Protein AF-A0AAV4H5C6-F1 (afdb_monomer)

Foldseek 3Di:
DPPPPDDDDPPVVVVVVVVVVVVVVVCVVVVHDDDDDDDPVVVVVVPDDLVVVLVVCVVVVPDPVVSVVVVCCVQVDFDFDQDPVGTDTDDD

Mean predicted aligned error: 13.8 Å

Secondary structure (DSSP, 8-state):
--SS---S-HHHHHHHHHHHHHHHHHHHHTT---------HHHHHTTS-HHHHHHHHHHTT--HHHHHHHHHHH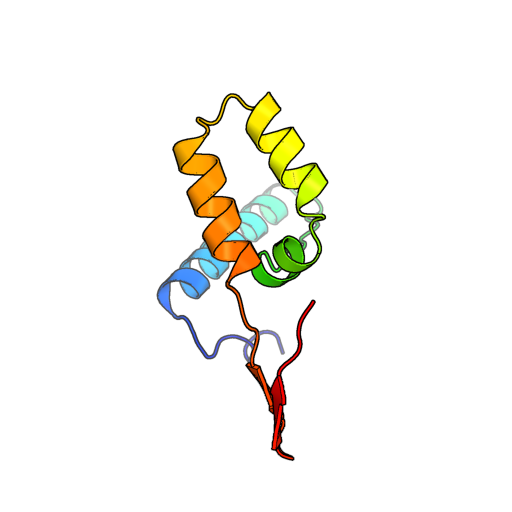HT--EEEEETTEEEEE--

pLDDT: mean 73.54, std 15.98, range [37.22, 93.12]

Nearest PDB structures (foldseek):
  6p1b-assembly2_B  TM=3.566E-01  e=7.061E+00  Escherichia phage 21
  6jny-assembly1_A  TM=4.001E-01  e=8.807E+00  Enterobacteria phage SfI
  8k5a-assembly1_G  TM=2.221E-01  e=7.061E+00  Escherichia phage T4

Organism: NCBI:txid1093978

Sequence (92 aa):
MILDLVSGKERAQEMVSFYLRITCERMMDCQKDLNLCFIDYAKAFNRVNHEKLMEVLAKAGIPSHERRLVCEIYWNQSTKVKLTSGTTEYDD

Solvent-accessible surface area (backbone atoms onl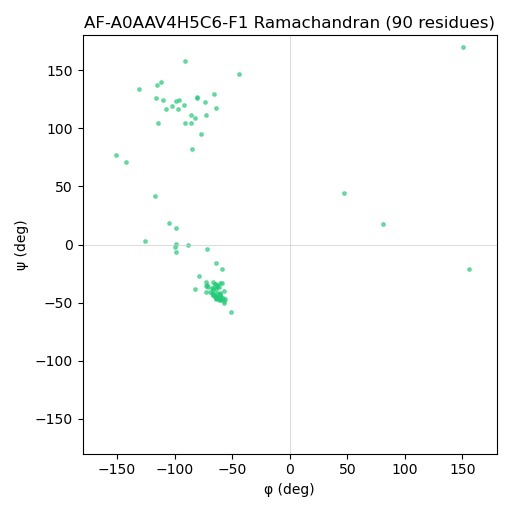y — not comparable to full-atom values): 6032 Å² total; per-residue (Å²): 143,84,79,88,85,77,86,86,57,68,72,68,52,50,52,52,52,53,52,49,51,54,51,51,52,52,28,59,76,66,75,46,92,82,88,85,83,89,78,60,58,75,67,54,58,75,70,55,59,64,69,62,48,54,53,50,42,51,74,73,65,53,54,72,70,62,51,46,52,53,48,53,60,62,77,69,57,77,52,73,47,75,50,102,90,48,77,46,83,54,85,132

Structure (mmCIF, N/CA/C/O backbone):
data_AF-A0AAV4H5C6-F1
#
_entry.id   AF-A0AAV4H5C6-F1
#
loop_
_atom_site.group_PDB
_atom_site.id
_atom_site.type_symbol
_atom_site.label_atom_id
_atom_site.label_alt_id
_atom_site.label_comp_id
_atom_site.label_asym_id
_atom_site.label_entity_id
_atom_site.label_seq_id
_atom_site.pdbx_PDB_ins_code
_atom_site.Cartn_x
_atom_site.Cartn_y
_atom_site.Cartn_z
_atom_site.occupancy
_atom_site.B_iso_or_equiv
_atom_site.auth_seq_id
_atom_site.auth_comp_id
_atom_site.auth_asym_id
_atom_site.auth_atom_id
_atom_site.pdbx_PDB_model_num
ATOM 1 N N . MET A 1 1 ? 10.940 -9.648 21.637 1.00 38.84 1 MET A N 1
ATOM 2 C CA . MET A 1 1 ? 11.400 -10.051 20.289 1.00 38.84 1 MET A CA 1
ATOM 3 C C . MET A 1 1 ? 10.563 -9.374 19.188 1.00 38.84 1 MET A C 1
ATOM 5 O O . MET A 1 1 ? 10.142 -10.025 18.246 1.00 38.84 1 MET A O 1
ATOM 9 N N . ILE A 1 2 ? 10.298 -8.064 19.321 1.00 37.22 2 ILE A N 1
ATOM 10 C CA . ILE A 1 2 ? 9.630 -7.211 18.306 1.00 37.22 2 ILE A CA 1
ATOM 11 C C . ILE A 1 2 ? 10.517 -5.981 17.987 1.00 37.22 2 ILE A C 1
ATOM 13 O O . ILE A 1 2 ? 10.152 -5.124 17.196 1.00 37.22 2 ILE A O 1
ATOM 17 N N . LEU A 1 3 ? 11.720 -5.888 18.571 1.00 37.72 3 LEU A N 1
ATOM 18 C CA . LEU A 1 3 ? 12.518 -4.656 18.557 1.00 37.72 3 LEU A CA 1
ATOM 19 C C . LEU A 1 3 ? 13.629 -4.588 17.497 1.00 37.72 3 LEU A C 1
ATOM 21 O O . LEU A 1 3 ? 14.178 -3.512 17.311 1.00 37.72 3 LEU A O 1
ATOM 25 N N . ASP A 1 4 ? 13.909 -5.654 16.740 1.00 42.88 4 ASP A N 1
ATOM 26 C CA . ASP A 1 4 ? 15.111 -5.681 15.881 1.00 42.88 4 ASP A CA 1
ATOM 27 C C . ASP A 1 4 ? 14.851 -5.491 14.380 1.00 42.88 4 ASP A C 1
ATOM 29 O O . ASP A 1 4 ? 15.702 -5.796 13.550 1.00 42.88 4 ASP A O 1
ATOM 33 N N . LEU A 1 5 ? 13.690 -4.963 13.994 1.00 43.72 5 LEU A N 1
ATOM 34 C CA . LEU A 1 5 ? 13.340 -4.775 12.581 1.00 43.72 5 LEU A CA 1
ATOM 35 C C . LEU A 1 5 ? 13.155 -3.305 12.203 1.00 43.72 5 LEU A C 1
ATOM 37 O O . LEU A 1 5 ? 12.242 -2.953 11.464 1.00 43.72 5 LEU A O 1
ATOM 41 N N . VAL A 1 6 ? 14.034 -2.430 12.696 1.00 52.38 6 VAL A N 1
ATOM 42 C CA . VAL A 1 6 ? 14.070 -1.025 12.264 1.00 52.38 6 VAL A CA 1
ATOM 43 C C . VAL A 1 6 ? 15.516 -0.535 12.172 1.00 52.38 6 VAL A C 1
ATOM 45 O O . VAL A 1 6 ? 15.978 0.271 12.966 1.00 52.38 6 VAL A O 1
ATOM 48 N N . SER A 1 7 ? 16.255 -1.026 11.179 1.00 45.00 7 SER A N 1
ATOM 49 C CA . SER A 1 7 ? 17.475 -0.359 10.719 1.00 45.00 7 SER A CA 1
ATOM 50 C C . SER A 1 7 ? 17.227 0.119 9.292 1.00 45.00 7 SER A C 1
ATOM 52 O O . SER A 1 7 ? 17.160 -0.696 8.372 1.00 45.00 7 SER A O 1
ATOM 54 N N . GLY A 1 8 ? 17.007 1.429 9.101 1.00 54.53 8 GLY A N 1
ATOM 55 C CA . GLY A 1 8 ? 17.206 2.021 7.773 1.00 54.53 8 GLY A CA 1
ATOM 56 C C . GLY A 1 8 ? 16.476 3.309 7.370 1.00 54.53 8 GLY A C 1
ATOM 57 O O . GLY A 1 8 ? 16.954 3.939 6.433 1.00 54.53 8 GLY A O 1
ATOM 58 N N . LYS A 1 9 ? 15.359 3.744 7.978 1.00 54.25 9 LYS A N 1
ATOM 59 C CA . LYS A 1 9 ? 14.635 4.976 7.561 1.00 54.25 9 LYS A CA 1
ATOM 60 C C . LYS A 1 9 ? 13.888 5.641 8.729 1.00 54.25 9 LYS A C 1
ATOM 62 O O . LYS A 1 9 ? 12.665 5.567 8.820 1.00 54.25 9 LYS A O 1
ATOM 67 N N . GLU A 1 10 ? 14.636 6.335 9.580 1.00 61.41 10 GLU A N 1
ATOM 68 C CA . GLU A 1 10 ? 14.224 6.782 10.924 1.00 61.41 10 GLU A CA 1
ATOM 69 C C . GLU A 1 10 ? 12.875 7.530 10.973 1.00 61.41 10 GLU A C 1
ATOM 71 O O . GLU A 1 10 ? 11.930 7.038 11.580 1.00 61.41 10 GLU A O 1
ATOM 76 N N . ARG A 1 11 ? 12.686 8.643 10.248 1.00 62.16 11 ARG A N 1
ATOM 77 C CA . ARG A 1 11 ? 11.471 9.477 10.424 1.00 62.16 11 ARG A CA 1
ATOM 78 C C . ARG A 1 11 ? 10.147 8.832 10.005 1.00 62.16 11 ARG A C 1
ATOM 80 O O . ARG A 1 11 ? 9.136 8.980 10.687 1.00 62.16 11 ARG A O 1
ATOM 87 N N . ALA A 1 12 ? 10.120 8.157 8.856 1.00 63.97 12 ALA A N 1
ATOM 88 C CA . ALA A 1 12 ? 8.888 7.532 8.368 1.00 63.97 12 ALA A CA 1
ATOM 89 C C . ALA A 1 12 ? 8.530 6.293 9.203 1.00 63.97 12 ALA A C 1
ATOM 91 O O . ALA A 1 12 ? 7.35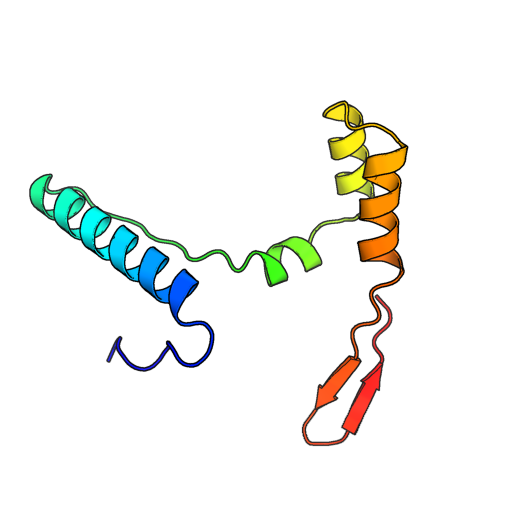5 6.033 9.455 1.00 63.97 12 ALA A O 1
ATOM 92 N N . GLN A 1 13 ? 9.543 5.553 9.668 1.00 65.44 13 GLN A N 1
ATOM 93 C CA . GLN A 1 13 ? 9.359 4.384 10.527 1.00 65.44 13 GLN A CA 1
ATOM 94 C C . GLN A 1 13 ? 8.868 4.784 11.924 1.00 65.44 13 GLN A C 1
ATOM 96 O O . GLN A 1 13 ? 7.945 4.160 12.449 1.00 65.44 13 GLN A O 1
ATOM 101 N N . GLU A 1 14 ? 9.410 5.863 12.488 1.00 73.81 14 GLU A N 1
ATOM 102 C CA . GLU A 1 14 ? 8.960 6.429 13.763 1.00 73.81 14 GLU A CA 1
ATOM 103 C C . GLU A 1 14 ? 7.490 6.859 13.714 1.00 73.81 14 GLU A C 1
ATOM 105 O O . GLU A 1 14 ? 6.717 6.517 14.610 1.00 73.81 14 GLU A O 1
ATOM 110 N N . MET A 1 15 ? 7.071 7.542 12.643 1.00 75.12 15 MET A N 1
ATOM 111 C CA . MET A 1 15 ? 5.681 7.980 12.478 1.00 75.12 15 MET A CA 1
ATOM 112 C C . MET A 1 15 ? 4.706 6.796 12.408 1.00 75.12 15 MET A C 1
ATOM 114 O O . MET A 1 15 ? 3.652 6.824 13.047 1.00 75.12 15 MET A O 1
ATOM 118 N N . VAL A 1 16 ? 5.058 5.743 11.664 1.00 83.38 16 VAL A N 1
ATOM 119 C CA . VAL A 1 16 ? 4.238 4.526 11.573 1.00 83.38 16 VAL A CA 1
ATOM 120 C C . VAL A 1 16 ? 4.151 3.837 12.933 1.00 83.38 16 VAL A C 1
ATOM 122 O O . VAL A 1 16 ? 3.055 3.491 13.368 1.00 83.38 16 VAL A O 1
ATOM 125 N N . SER A 1 17 ? 5.277 3.692 13.636 1.00 84.12 17 SER A N 1
ATOM 126 C CA . SER A 1 17 ? 5.323 3.106 14.981 1.00 84.12 17 SER A CA 1
ATOM 127 C C . SER A 1 17 ? 4.427 3.863 15.967 1.00 84.12 17 SER A C 1
ATOM 129 O O . SER A 1 17 ? 3.608 3.264 16.669 1.00 84.12 17 SER A O 1
ATOM 131 N N . PHE A 1 18 ? 4.506 5.195 15.959 1.00 87.12 18 PHE A N 1
ATOM 132 C CA . PHE A 1 18 ? 3.673 6.054 16.793 1.00 87.12 18 PHE A CA 1
ATOM 133 C C . PHE A 1 18 ? 2.176 5.874 16.504 1.00 87.12 18 PHE A C 1
ATOM 135 O O . PHE A 1 18 ? 1.380 5.688 17.427 1.00 87.12 18 PHE A O 1
ATOM 142 N N . TYR A 1 19 ? 1.787 5.874 15.227 1.00 87.31 19 TYR A N 1
ATOM 143 C CA . TYR A 1 19 ? 0.385 5.733 14.833 1.00 87.31 19 TYR A CA 1
ATOM 144 C C . TYR A 1 19 ? -0.184 4.352 15.182 1.00 87.31 19 TYR A C 1
ATOM 146 O O . TYR A 1 19 ? -1.319 4.242 15.655 1.00 87.31 19 TYR A O 1
ATOM 154 N N . LEU A 1 20 ? 0.617 3.299 15.000 1.00 90.00 20 LEU A N 1
ATOM 155 C CA . LEU A 1 20 ? 0.254 1.943 15.404 1.00 90.00 20 LEU A CA 1
ATOM 156 C C . LEU A 1 20 ? 0.044 1.852 16.911 1.00 90.00 20 LEU A C 1
ATOM 158 O O . LEU A 1 20 ? -0.969 1.309 17.340 1.00 90.00 20 LEU A O 1
ATOM 162 N N . ARG A 1 21 ? 0.945 2.437 17.710 1.00 91.31 21 ARG A N 1
ATOM 163 C CA . ARG A 1 21 ? 0.825 2.458 19.172 1.00 91.31 21 ARG A CA 1
ATOM 164 C C . ARG A 1 21 ? -0.490 3.098 19.617 1.00 91.31 21 ARG A C 1
ATOM 166 O O . ARG A 1 21 ? -1.236 2.466 20.357 1.00 91.31 21 ARG A O 1
ATOM 173 N N . ILE A 1 22 ? -0.813 4.285 19.100 1.00 92.25 22 ILE A N 1
ATOM 174 C CA . ILE A 1 22 ? -2.073 4.980 19.419 1.00 92.25 22 ILE A CA 1
ATOM 175 C C . ILE A 1 22 ? -3.290 4.152 18.999 1.00 92.25 22 ILE A C 1
ATOM 177 O O . ILE A 1 22 ? -4.287 4.094 19.716 1.00 92.25 22 ILE A O 1
ATOM 181 N N . THR A 1 23 ? -3.234 3.525 17.824 1.00 89.06 23 THR A N 1
ATOM 182 C CA . THR A 1 23 ? -4.344 2.714 17.310 1.00 89.06 23 THR A CA 1
ATOM 183 C C . THR A 1 23 ? -4.562 1.475 18.175 1.00 89.06 23 THR A C 1
ATOM 185 O O . THR A 1 23 ? -5.699 1.186 18.536 1.00 89.06 23 THR A O 1
ATOM 188 N N . CYS A 1 24 ? -3.491 0.784 18.574 1.00 90.31 24 CYS A N 1
ATOM 189 C CA . CYS A 1 24 ? -3.563 -0.346 19.497 1.00 90.31 24 CYS A CA 1
ATOM 190 C C . CYS A 1 24 ? -4.135 0.068 20.857 1.00 90.31 24 CYS A C 1
ATOM 192 O O . CYS A 1 24 ? -5.037 -0.600 21.352 1.00 90.31 24 CYS A O 1
ATOM 194 N N . GLU A 1 25 ? -3.661 1.177 21.436 1.00 92.88 25 GLU A N 1
ATOM 195 C CA . GLU A 1 25 ? -4.167 1.709 22.712 1.00 92.88 25 GLU A CA 1
ATOM 196 C C . GLU A 1 25 ? -5.676 1.973 22.643 1.00 92.88 25 GLU A C 1
ATOM 198 O O . GLU A 1 25 ? -6.436 1.445 23.450 1.00 92.88 25 GLU A O 1
ATOM 203 N N . ARG A 1 26 ? -6.141 2.661 21.595 1.00 92.62 26 ARG A N 1
ATOM 204 C CA . ARG A 1 26 ? -7.573 2.936 21.397 1.00 92.62 26 ARG A CA 1
ATOM 205 C C . ARG A 1 26 ? -8.418 1.677 21.209 1.00 92.62 26 ARG A C 1
ATOM 207 O O . ARG A 1 26 ? -9.564 1.638 21.651 1.00 92.62 26 ARG A O 1
ATOM 214 N N . MET A 1 2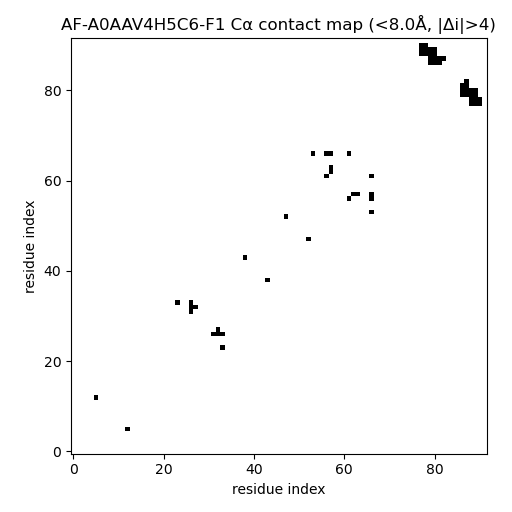7 ? -7.889 0.664 20.525 1.00 92.19 27 MET A N 1
ATOM 215 C CA . MET A 1 27 ? -8.609 -0.592 20.290 1.00 92.19 27 MET A CA 1
ATOM 216 C C . MET A 1 27 ? -8.706 -1.437 21.565 1.00 92.19 27 MET A C 1
ATOM 218 O O . MET A 1 27 ? -9.756 -2.034 21.807 1.00 92.19 27 MET A O 1
ATOM 222 N N . MET A 1 28 ? -7.668 -1.411 22.411 1.00 89.75 28 MET A N 1
ATOM 223 C CA . MET A 1 28 ? -7.702 -2.002 23.753 1.00 89.75 28 MET A CA 1
ATOM 224 C C . MET A 1 28 ? -8.714 -1.288 24.657 1.00 89.75 28 MET A C 1
ATOM 226 O O . MET A 1 28 ? -9.526 -1.963 25.287 1.00 89.75 28 MET A O 1
ATOM 230 N N . ASP A 1 29 ? -8.737 0.050 24.653 1.00 93.12 29 ASP A N 1
ATOM 231 C CA . ASP A 1 29 ? -9.704 0.847 25.426 1.00 93.12 29 ASP A CA 1
ATOM 232 C C . ASP A 1 29 ? -11.157 0.557 25.015 1.00 93.12 29 ASP A C 1
ATOM 234 O O . ASP A 1 29 ? -12.067 0.574 25.842 1.00 93.12 29 ASP A O 1
ATOM 238 N N . CYS A 1 30 ? -11.382 0.255 23.733 1.00 93.12 30 CYS A N 1
ATOM 239 C CA . CYS A 1 30 ? -12.699 -0.087 23.198 1.00 93.12 30 CYS A CA 1
ATOM 240 C C . CYS A 1 30 ? -13.046 -1.585 23.288 1.00 93.12 30 CYS A C 1
ATOM 242 O O . CYS A 1 30 ? -14.122 -1.958 22.821 1.00 93.12 30 CYS A O 1
ATOM 244 N N . GLN A 1 31 ? -12.153 -2.435 23.817 1.00 90.62 31 GLN A N 1
ATOM 245 C CA . GLN A 1 31 ? -12.269 -3.904 23.801 1.00 90.62 31 GLN A CA 1
ATOM 246 C C . GLN A 1 31 ? -12.649 -4.472 22.420 1.00 90.62 31 GLN A C 1
ATOM 248 O O . GLN A 1 31 ? -13.528 -5.325 22.297 1.00 90.62 31 GLN A O 1
ATOM 253 N N . LYS A 1 32 ? -12.006 -3.974 21.358 1.00 91.00 32 LYS A N 1
ATOM 254 C CA . LYS A 1 32 ? -12.221 -4.455 19.988 1.00 91.00 32 LYS A CA 1
ATOM 255 C C . LYS A 1 32 ? -10.990 -5.174 19.466 1.00 91.00 32 LYS A C 1
ATOM 257 O O . LYS A 1 32 ? -9.869 -4.695 19.627 1.00 91.00 32 LYS A O 1
ATOM 262 N N . ASP A 1 33 ? -11.221 -6.267 18.750 1.00 87.44 33 ASP A N 1
ATOM 263 C CA . ASP A 1 33 ? -10.157 -6.983 18.057 1.00 87.44 33 ASP A CA 1
ATOM 264 C C . ASP A 1 33 ? -9.572 -6.120 16.931 1.00 87.44 33 ASP A C 1
ATOM 266 O O . ASP A 1 33 ? -10.294 -5.577 16.087 1.00 87.44 33 ASP A O 1
ATOM 270 N N . LEU A 1 34 ? -8.244 -5.992 16.916 1.00 86.69 34 LEU A N 1
ATOM 271 C CA . LEU A 1 34 ? -7.495 -5.264 15.895 1.00 86.69 34 LEU A CA 1
ATOM 272 C C . LEU A 1 34 ? -6.761 -6.254 14.987 1.00 86.69 34 LEU A C 1
ATOM 274 O O . LEU A 1 34 ? -5.846 -6.947 15.422 1.00 86.69 34 LEU A O 1
ATOM 278 N N . ASN A 1 35 ? -7.124 -6.271 13.704 1.00 85.25 35 ASN A N 1
ATOM 279 C CA . ASN A 1 35 ? -6.411 -7.018 12.670 1.00 85.25 35 ASN A CA 1
ATOM 280 C C . ASN A 1 35 ? -5.544 -6.050 11.856 1.00 85.25 35 ASN A C 1
ATOM 282 O O . ASN A 1 35 ? -6.072 -5.129 11.232 1.00 85.25 35 ASN A O 1
ATOM 286 N N . LEU A 1 36 ? -4.224 -6.252 11.859 1.00 82.50 36 LEU A N 1
ATOM 287 C CA . LEU A 1 36 ? -3.264 -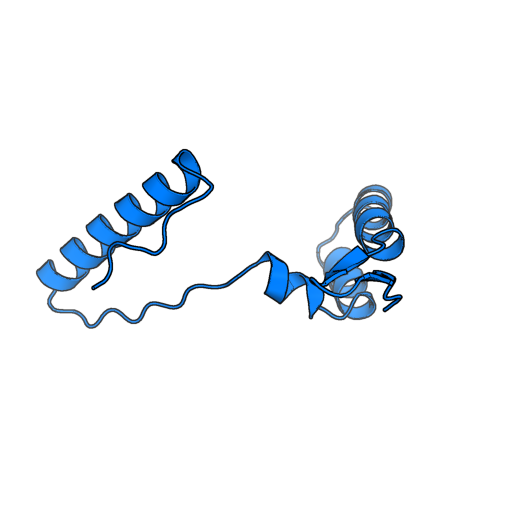5.400 11.154 1.00 82.50 36 LEU A CA 1
ATOM 288 C C . LEU A 1 36 ? -2.553 -6.178 10.039 1.00 82.50 36 LEU A C 1
ATOM 290 O O . LEU A 1 36 ? -2.109 -7.305 10.245 1.00 82.50 36 LEU A O 1
ATOM 294 N N . CYS A 1 37 ? -2.388 -5.549 8.874 1.00 80.44 37 CYS A N 1
ATOM 295 C CA . CYS A 1 37 ? -1.565 -6.052 7.778 1.00 80.44 37 CYS A CA 1
ATOM 296 C C . CYS A 1 37 ? -0.632 -4.942 7.281 1.00 80.44 37 CYS A C 1
ATOM 298 O O . CYS A 1 37 ? -1.068 -3.812 7.061 1.00 80.44 37 CYS A O 1
ATOM 300 N N . PHE A 1 38 ? 0.648 -5.266 7.094 1.00 77.81 38 PHE A N 1
ATOM 301 C CA . PHE A 1 38 ? 1.612 -4.369 6.464 1.00 77.81 38 PHE A CA 1
ATOM 302 C C . PHE A 1 38 ? 1.662 -4.642 4.965 1.00 77.81 38 PHE A C 1
ATOM 304 O O . PHE A 1 38 ? 2.004 -5.745 4.540 1.00 77.81 38 PHE A O 1
ATOM 311 N N . ILE A 1 39 ? 1.347 -3.622 4.169 1.00 77.56 39 ILE A N 1
ATOM 312 C CA . ILE A 1 39 ? 1.445 -3.690 2.713 1.00 77.56 39 ILE A CA 1
ATOM 313 C C . ILE A 1 39 ? 2.772 -3.061 2.296 1.00 77.56 39 ILE A C 1
ATOM 315 O O . ILE A 1 39 ? 3.007 -1.869 2.498 1.00 77.56 39 ILE A O 1
ATOM 319 N N . ASP A 1 40 ? 3.641 -3.869 1.695 1.00 76.88 40 ASP A N 1
ATOM 320 C CA . ASP A 1 40 ? 4.830 -3.380 1.006 1.00 76.88 40 ASP A CA 1
ATOM 321 C C . ASP A 1 40 ? 4.397 -2.809 -0.348 1.00 76.88 40 ASP A C 1
ATOM 323 O O . ASP A 1 40 ? 4.220 -3.544 -1.322 1.00 76.88 40 ASP A O 1
ATOM 327 N N . TYR A 1 41 ? 4.177 -1.494 -0.392 1.00 63.38 41 TYR A N 1
ATOM 328 C CA . TYR A 1 41 ? 3.752 -0.811 -1.611 1.00 63.38 41 TYR A CA 1
ATOM 329 C C . TYR A 1 41 ? 4.738 -1.026 -2.761 1.00 63.38 41 TYR A C 1
ATOM 331 O O . TYR A 1 41 ? 4.294 -1.273 -3.877 1.00 63.38 41 TYR A O 1
ATOM 339 N N . ALA A 1 42 ? 6.051 -1.013 -2.509 1.00 69.94 42 ALA A N 1
ATOM 340 C CA . ALA A 1 42 ? 7.041 -1.212 -3.567 1.00 69.94 42 ALA A CA 1
ATOM 341 C C . ALA A 1 42 ? 6.875 -2.591 -4.229 1.00 69.94 42 ALA A C 1
ATOM 343 O O . ALA A 1 42 ? 6.849 -2.697 -5.452 1.00 69.94 42 ALA A O 1
ATOM 344 N N . LYS A 1 43 ? 6.655 -3.644 -3.434 1.00 71.44 43 LYS A N 1
ATOM 345 C CA . LYS A 1 43 ? 6.368 -4.985 -3.972 1.00 71.44 43 LYS A CA 1
ATOM 346 C C . LYS A 1 43 ? 4.975 -5.119 -4.580 1.00 71.44 43 LYS A C 1
ATOM 348 O O . LYS A 1 43 ? 4.801 -5.907 -5.506 1.00 71.44 43 LYS A O 1
ATOM 353 N N . ALA A 1 44 ? 3.982 -4.406 -4.054 1.00 73.31 44 ALA A N 1
ATOM 354 C CA . ALA A 1 44 ? 2.624 -4.435 -4.585 1.00 73.31 44 ALA A CA 1
ATOM 355 C C . ALA A 1 44 ? 2.561 -3.801 -5.981 1.00 73.31 44 ALA A C 1
ATOM 357 O O . ALA A 1 44 ? 1.937 -4.373 -6.870 1.00 73.31 44 ALA A O 1
ATOM 358 N N . PHE A 1 45 ? 3.257 -2.679 -6.190 1.00 66.88 45 PHE A N 1
ATOM 359 C CA . PHE A 1 45 ? 3.299 -1.978 -7.474 1.00 66.88 45 PHE A CA 1
ATOM 360 C C . PHE A 1 45 ? 4.011 -2.779 -8.571 1.00 66.88 45 PHE A C 1
ATOM 362 O O . PHE A 1 45 ? 3.502 -2.824 -9.686 1.00 66.88 45 PHE A O 1
ATOM 369 N N . ASN A 1 46 ? 5.084 -3.512 -8.249 1.00 71.75 46 ASN A N 1
ATOM 370 C CA . ASN A 1 46 ? 5.768 -4.392 -9.214 1.00 71.75 46 ASN A CA 1
ATOM 371 C C . ASN A 1 46 ? 4.893 -5.552 -9.726 1.00 71.75 46 ASN A C 1
ATOM 373 O O . ASN A 1 46 ? 5.238 -6.208 -10.697 1.00 71.75 46 ASN A O 1
ATOM 377 N N . ARG A 1 47 ? 3.772 -5.855 -9.061 1.00 76.06 47 ARG A N 1
ATOM 378 C CA . ARG A 1 47 ? 2.845 -6.929 -9.464 1.00 76.06 47 ARG A CA 1
ATOM 379 C C . ARG A 1 47 ? 1.633 -6.420 -10.238 1.00 76.06 47 ARG A C 1
ATOM 381 O O . ARG A 1 47 ? 0.750 -7.208 -10.583 1.00 76.06 47 ARG A O 1
ATOM 388 N N . VAL A 1 48 ? 1.538 -5.113 -10.463 1.00 79.19 48 VAL A N 1
ATOM 389 C CA . VAL A 1 48 ? 0.415 -4.511 -11.177 1.00 79.19 48 VAL A CA 1
ATOM 390 C C . VAL A 1 48 ? 0.630 -4.683 -12.677 1.00 79.19 48 VAL A C 1
ATOM 392 O O . VAL A 1 48 ? 1.649 -4.276 -13.217 1.00 79.19 48 VAL A O 1
ATOM 395 N N . ASN A 1 49 ? -0.364 -5.239 -13.371 1.00 82.44 49 ASN A N 1
ATOM 396 C CA . ASN A 1 49 ? -0.361 -5.271 -14.831 1.00 82.44 49 ASN A CA 1
ATOM 397 C C . ASN A 1 49 ? -0.423 -3.830 -15.378 1.00 82.44 49 ASN A C 1
ATOM 399 O O . ASN A 1 49 ? -1.403 -3.114 -15.146 1.00 82.44 49 ASN A O 1
ATOM 403 N N . HIS A 1 50 ? 0.616 -3.426 -16.109 1.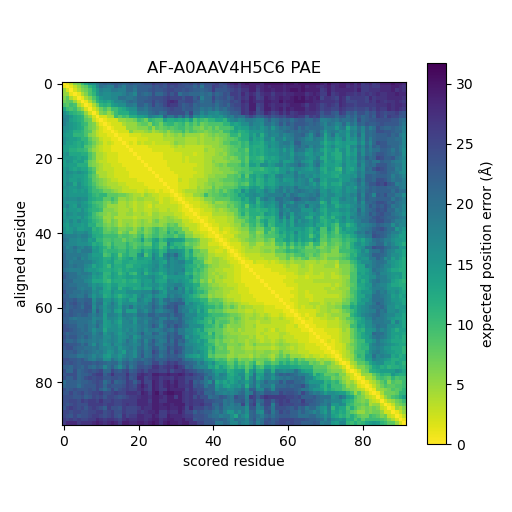00 79.88 50 HIS A N 1
ATOM 404 C CA . HIS A 1 50 ? 0.774 -2.061 -16.608 1.00 79.88 50 HIS A CA 1
ATOM 405 C C . HIS A 1 50 ? -0.330 -1.636 -17.585 1.00 79.88 50 HIS A C 1
ATOM 407 O O . HIS A 1 50 ? -0.774 -0.491 -17.526 1.00 79.88 50 HIS A O 1
ATOM 413 N N . GLU A 1 51 ? -0.844 -2.538 -18.424 1.00 82.25 51 GLU A N 1
ATOM 414 C CA . GLU A 1 51 ? -1.947 -2.228 -19.345 1.00 82.25 51 GLU A CA 1
ATOM 415 C C . GLU A 1 51 ? -3.221 -1.875 -18.572 1.00 82.25 51 GLU A C 1
ATOM 417 O O . GLU A 1 51 ? -3.851 -0.844 -18.821 1.00 82.25 51 GLU A O 1
ATOM 422 N N . LYS A 1 52 ? -3.552 -2.687 -17.560 1.00 86.31 52 LYS A N 1
ATOM 423 C CA . LYS A 1 52 ? -4.704 -2.438 -16.681 1.00 86.31 52 LYS A CA 1
ATOM 424 C C . LYS A 1 52 ? -4.533 -1.155 -15.876 1.00 86.31 52 LYS A C 1
ATOM 426 O O . LYS A 1 52 ? -5.500 -0.418 -15.692 1.00 86.31 52 LYS A O 1
ATOM 431 N N . LEU A 1 53 ? -3.317 -0.862 -15.415 1.00 84.12 53 LEU A N 1
ATOM 432 C CA . LEU A 1 53 ? -3.014 0.397 -14.737 1.00 84.12 53 LEU A CA 1
ATOM 433 C C . LEU A 1 53 ? -3.293 1.590 -15.659 1.00 84.12 53 LEU A C 1
ATOM 435 O O . LEU A 1 53 ? -3.999 2.512 -15.259 1.00 84.12 53 LEU A O 1
ATOM 439 N N . MET A 1 54 ? -2.817 1.558 -16.904 1.00 84.38 54 MET A N 1
ATOM 440 C CA . MET A 1 54 ? -3.028 2.654 -17.857 1.00 84.38 54 MET A CA 1
ATOM 441 C C . MET A 1 54 ? -4.495 2.848 -18.238 1.00 84.38 54 MET A C 1
ATOM 443 O O . MET A 1 54 ? -4.937 3.990 -18.404 1.00 84.38 54 MET A O 1
ATOM 447 N N . GLU A 1 55 ? -5.266 1.763 -18.315 1.00 88.94 55 GLU A N 1
ATOM 448 C CA . GLU A 1 55 ? -6.714 1.811 -18.516 1.00 88.94 55 GLU A CA 1
ATOM 449 C C . GLU A 1 55 ? -7.430 2.486 -17.334 1.00 88.94 55 GLU A C 1
ATOM 451 O O . GLU A 1 55 ? -8.277 3.360 -17.533 1.00 88.94 55 GLU A O 1
ATOM 456 N N . VAL A 1 56 ? -7.068 2.133 -16.095 1.00 89.88 56 VAL A N 1
ATOM 457 C CA . VAL A 1 56 ? -7.650 2.735 -14.885 1.00 89.88 56 VAL A CA 1
ATOM 458 C C . VAL A 1 56 ? -7.290 4.214 -14.775 1.00 89.88 56 VAL A C 1
ATOM 460 O O . VAL A 1 56 ? -8.167 5.026 -14.491 1.00 89.88 56 VAL A O 1
ATOM 463 N N . LEU A 1 57 ? -6.041 4.593 -15.058 1.00 87.00 57 LEU A N 1
ATOM 464 C CA . LEU A 1 57 ? -5.615 5.997 -15.042 1.00 87.00 57 LEU A CA 1
ATOM 465 C C . LEU A 1 57 ? -6.356 6.821 -16.111 1.00 87.00 57 LEU A C 1
ATOM 467 O O . LEU A 1 57 ? -6.714 7.970 -15.862 1.00 87.00 57 LEU A O 1
ATOM 471 N N . ALA A 1 58 ? -6.643 6.230 -17.279 1.00 88.31 58 ALA A N 1
ATOM 472 C CA . ALA A 1 58 ? -7.469 6.865 -18.308 1.00 88.31 58 ALA A CA 1
ATOM 473 C C . ALA A 1 58 ? -8.906 7.098 -17.820 1.00 88.31 58 ALA A C 1
ATOM 475 O O . ALA A 1 58 ? -9.447 8.191 -17.977 1.00 88.31 58 ALA A O 1
ATOM 476 N N . LYS A 1 59 ? -9.512 6.079 -17.194 1.00 92.62 59 LYS A N 1
ATOM 477 C CA . LYS A 1 59 ? -10.874 6.148 -16.639 1.00 92.62 59 LYS A CA 1
ATOM 478 C C . LYS A 1 59 ? -10.987 7.118 -15.465 1.00 92.62 59 LYS A C 1
ATOM 480 O O . LYS A 1 59 ? -12.026 7.745 -15.303 1.00 92.62 59 LYS A O 1
ATOM 485 N N . ALA A 1 60 ? -9.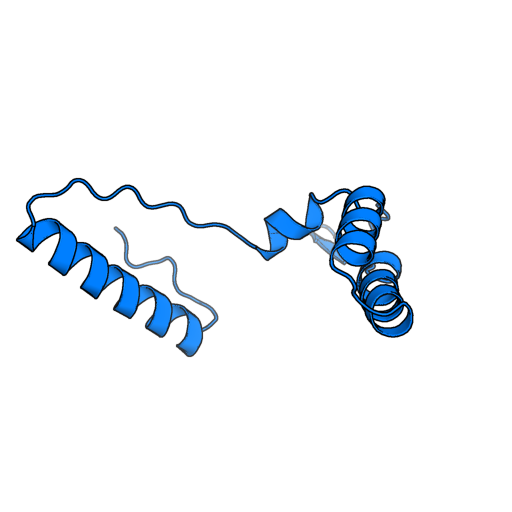924 7.267 -14.679 1.00 92.19 60 ALA A N 1
ATOM 486 C CA . ALA A 1 60 ? -9.841 8.231 -13.586 1.00 92.19 60 ALA A CA 1
ATOM 487 C C . ALA A 1 60 ? -9.712 9.691 -14.066 1.00 92.19 60 ALA A C 1
ATOM 489 O O . ALA A 1 60 ? -9.711 10.601 -13.242 1.00 92.19 60 ALA A O 1
ATOM 490 N N . GLY A 1 61 ? -9.613 9.928 -15.380 1.00 91.50 61 GLY A N 1
ATOM 491 C CA . GLY A 1 61 ? -9.544 11.269 -15.958 1.00 91.50 61 GLY A CA 1
ATOM 492 C C . GLY A 1 61 ? -8.153 11.896 -15.913 1.00 91.50 61 GLY A C 1
ATOM 493 O O . GLY A 1 61 ? -8.048 13.107 -16.079 1.00 91.50 61 GLY A O 1
ATOM 494 N N . ILE A 1 62 ? -7.095 11.102 -15.705 1.00 91.75 62 ILE A N 1
ATOM 495 C CA . ILE A 1 62 ? -5.724 11.614 -15.647 1.00 91.75 62 ILE A CA 1
ATOM 496 C C . ILE A 1 62 ? -5.238 11.979 -17.064 1.00 91.75 62 ILE A C 1
ATOM 498 O O . ILE A 1 62 ? -5.223 11.115 -17.957 1.00 91.75 62 ILE A O 1
ATOM 502 N N . PRO A 1 63 ? -4.824 13.240 -17.293 1.00 91.12 63 PRO A N 1
ATOM 503 C CA . PRO A 1 63 ? -4.230 13.713 -18.535 1.00 91.12 63 PRO A CA 1
ATOM 504 C C . PRO A 1 63 ? -3.168 12.790 -19.148 1.00 91.12 63 PRO A C 1
ATOM 506 O O . PRO A 1 63 ? -2.373 12.135 -18.475 1.00 91.12 63 PRO A O 1
ATOM 509 N N . SER A 1 64 ? -3.107 12.772 -20.481 1.00 83.62 64 SER A N 1
ATOM 510 C CA . SER A 1 64 ? -2.159 11.942 -21.241 1.00 83.62 64 SER A CA 1
ATOM 511 C C . SER A 1 64 ? -0.688 12.218 -20.912 1.00 83.62 64 SER A C 1
ATOM 513 O O . SER A 1 64 ? 0.110 11.285 -20.929 1.00 83.62 64 SER A O 1
ATOM 515 N N . HIS A 1 65 ? -0.328 13.463 -20.593 1.00 84.38 65 HIS A N 1
ATOM 516 C CA . HIS A 1 65 ? 1.050 13.842 -20.273 1.00 84.38 65 HIS A CA 1
ATOM 517 C C . HIS A 1 65 ? 1.518 13.292 -18.912 1.00 84.38 65 HIS A C 1
ATOM 519 O O . HIS A 1 65 ? 2.647 12.828 -18.796 1.00 84.38 65 HIS A O 1
ATOM 525 N N . GLU A 1 66 ? 0.636 13.245 -17.913 1.00 83.06 66 GLU A N 1
ATOM 526 C CA . GLU A 1 66 ? 0.911 12.645 -16.600 1.00 83.06 66 GLU A CA 1
ATOM 527 C C . GLU A 1 66 ? 0.945 11.115 -16.683 1.00 83.06 66 GLU A C 1
ATOM 529 O O . GLU A 1 66 ? 1.839 10.482 -16.126 1.00 83.06 66 GLU A O 1
ATOM 534 N N . ARG A 1 67 ? 0.033 10.502 -17.454 1.00 83.19 67 ARG A N 1
ATOM 535 C CA . ARG A 1 67 ? 0.071 9.051 -17.712 1.00 83.19 67 ARG A CA 1
ATOM 536 C C . ARG A 1 67 ? 1.354 8.625 -18.424 1.00 83.19 67 ARG A C 1
ATOM 538 O O . ARG A 1 67 ? 1.899 7.574 -18.107 1.00 83.19 67 ARG A O 1
ATOM 545 N N . ARG A 1 68 ? 1.863 9.450 -19.344 1.00 83.06 68 ARG A N 1
ATOM 546 C CA . ARG A 1 68 ? 3.141 9.208 -20.023 1.00 83.06 68 ARG A CA 1
ATOM 547 C C . ARG A 1 68 ? 4.315 9.205 -19.049 1.00 83.06 68 ARG A C 1
ATOM 549 O O . ARG A 1 68 ? 5.155 8.321 -19.153 1.00 83.06 68 ARG A O 1
ATOM 556 N N . LEU A 1 69 ? 4.334 10.129 -18.090 1.00 80.88 69 LEU A N 1
A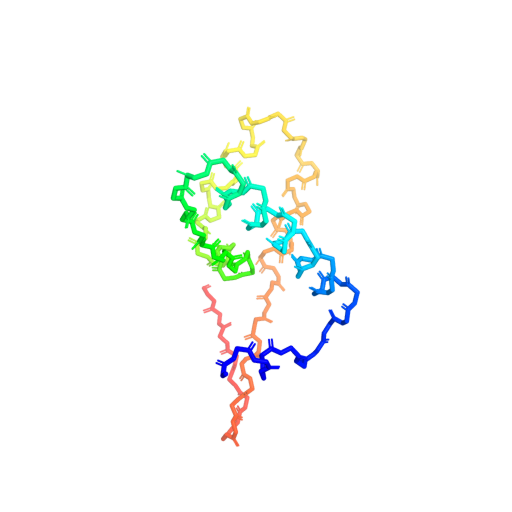TOM 557 C CA . LEU A 1 69 ? 5.364 10.165 -17.053 1.00 80.88 69 LEU A CA 1
ATOM 558 C C . LEU A 1 69 ? 5.355 8.875 -16.220 1.00 80.88 69 LEU A C 1
ATOM 560 O O . LEU A 1 69 ? 6.403 8.293 -15.957 1.00 80.88 69 LEU A O 1
ATOM 564 N N . VAL A 1 70 ? 4.162 8.389 -15.863 1.00 77.69 70 VAL A N 1
ATOM 565 C CA . VAL A 1 70 ? 4.000 7.101 -15.179 1.00 77.69 70 VAL A CA 1
ATOM 566 C C . VAL A 1 70 ? 4.517 5.957 -16.062 1.00 77.69 70 VAL A C 1
ATOM 568 O O . VAL A 1 70 ? 5.324 5.164 -15.589 1.00 77.69 70 VAL A O 1
ATOM 571 N N . CYS A 1 71 ? 4.139 5.894 -17.345 1.00 75.75 71 CYS A N 1
ATOM 572 C CA . CYS A 1 71 ? 4.670 4.898 -18.285 1.00 75.75 71 CYS A CA 1
ATOM 573 C C . CYS A 1 71 ? 6.196 4.933 -18.384 1.00 75.75 71 CYS A C 1
ATOM 575 O O . CYS A 1 71 ? 6.818 3.883 -18.334 1.00 75.75 71 CYS A O 1
ATOM 577 N N . GLU A 1 72 ? 6.805 6.108 -18.530 1.00 75.31 72 GLU A N 1
ATOM 578 C CA . GLU A 1 72 ? 8.258 6.250 -18.684 1.00 75.31 72 GLU A CA 1
ATOM 579 C C . GLU A 1 72 ? 9.011 5.799 -17.426 1.00 75.31 72 GLU A C 1
ATOM 581 O O . GLU A 1 72 ? 10.080 5.203 -17.549 1.00 75.31 72 GLU A O 1
ATOM 586 N N . ILE A 1 73 ? 8.445 6.011 -16.232 1.00 73.00 73 ILE A N 1
ATOM 587 C CA . ILE A 1 73 ? 9.016 5.519 -14.969 1.00 73.00 73 ILE A CA 1
ATOM 588 C C . ILE A 1 73 ? 8.965 3.989 -14.889 1.00 73.00 73 ILE A C 1
ATOM 590 O O . ILE A 1 73 ? 9.913 3.402 -14.382 1.00 73.00 73 ILE A O 1
ATOM 594 N N . TYR A 1 74 ? 7.900 3.352 -15.388 1.00 68.00 74 TYR A N 1
ATOM 595 C CA . TYR A 1 74 ? 7.768 1.890 -15.373 1.00 68.00 74 TYR A CA 1
ATOM 596 C C . TYR A 1 74 ? 8.517 1.200 -16.529 1.00 68.00 74 TYR A C 1
ATOM 598 O O . TYR A 1 74 ? 9.127 0.162 -16.316 1.00 68.00 74 TYR A O 1
ATOM 606 N N . TRP A 1 75 ? 8.520 1.770 -17.738 1.00 68.69 75 TRP A N 1
ATOM 607 C CA . TRP A 1 75 ? 9.097 1.148 -18.942 1.00 68.69 75 TRP A CA 1
ATOM 608 C C . TRP A 1 75 ? 10.625 1.264 -19.015 1.00 68.69 75 TRP A C 1
ATOM 610 O O . TRP A 1 75 ? 11.282 0.425 -19.619 1.00 68.69 75 TRP A O 1
ATOM 620 N N . ASN A 1 76 ? 11.207 2.296 -18.394 1.00 65.88 76 ASN A N 1
ATOM 621 C CA . ASN A 1 76 ? 12.662 2.490 -18.345 1.00 65.88 76 ASN A CA 1
ATOM 622 C C . ASN A 1 76 ? 13.282 2.002 -17.024 1.00 65.88 76 ASN A C 1
ATOM 624 O O . ASN A 1 76 ? 14.418 2.362 -16.698 1.00 65.88 76 ASN A O 1
ATOM 628 N N . GLN A 1 77 ? 12.544 1.225 -16.226 1.00 63.84 77 GLN A N 1
ATOM 629 C CA . GLN A 1 77 ? 13.020 0.739 -14.936 1.00 63.84 77 GLN A CA 1
ATOM 630 C C . GLN A 1 77 ? 13.843 -0.548 -15.101 1.00 63.84 77 GLN A C 1
ATOM 632 O O . GLN A 1 77 ? 13.350 -1.645 -14.878 1.00 63.84 77 GLN A O 1
ATOM 637 N N . SER A 1 78 ? 15.131 -0.440 -15.439 1.00 56.59 78 SER A N 1
ATOM 638 C CA . SER A 1 78 ? 16.027 -1.607 -15.375 1.00 56.59 78 SER A CA 1
ATOM 639 C C . SER A 1 78 ? 16.331 -1.958 -13.916 1.00 56.59 78 SER A C 1
ATOM 641 O O . SER A 1 78 ? 17.034 -1.221 -13.214 1.00 56.59 78 SER A O 1
ATOM 643 N N . THR A 1 79 ? 15.833 -3.098 -13.435 1.00 52.44 79 THR A N 1
ATOM 644 C CA . THR A 1 79 ? 16.175 -3.609 -12.103 1.00 52.44 79 THR A CA 1
ATOM 645 C C . THR A 1 79 ? 17.460 -4.434 -12.170 1.00 52.44 79 THR A C 1
ATOM 647 O O . THR A 1 79 ? 17.489 -5.582 -12.603 1.00 52.44 79 THR A O 1
ATOM 650 N N . LYS A 1 80 ? 18.570 -3.854 -11.696 1.00 49.81 80 LYS A N 1
ATOM 651 C CA . LYS A 1 80 ? 19.821 -4.601 -11.489 1.00 49.81 80 LYS A CA 1
ATOM 652 C C . LYS A 1 80 ? 19.757 -5.333 -10.156 1.00 49.81 80 LYS A C 1
ATOM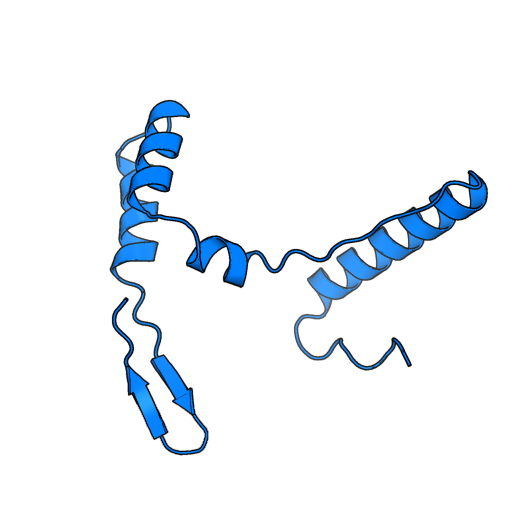 654 O O . LYS A 1 80 ? 19.837 -4.710 -9.096 1.00 49.81 80 LYS A O 1
ATOM 659 N N . VAL A 1 81 ? 19.643 -6.657 -10.196 1.00 46.91 81 VAL A N 1
ATOM 660 C CA . VAL A 1 81 ? 19.699 -7.487 -8.990 1.00 46.91 81 VAL A CA 1
ATOM 661 C C . VAL A 1 81 ? 21.168 -7.786 -8.691 1.00 46.91 81 VAL A C 1
ATOM 663 O O . VAL A 1 81 ? 21.843 -8.487 -9.445 1.00 46.91 81 VAL A O 1
ATOM 666 N N . LYS A 1 82 ? 21.694 -7.220 -7.598 1.00 47.97 82 LYS A N 1
ATOM 667 C CA . LYS A 1 82 ? 23.054 -7.506 -7.119 1.00 47.97 82 LYS A CA 1
ATOM 668 C C . LYS A 1 82 ? 23.005 -8.671 -6.134 1.00 47.97 82 LYS A C 1
ATOM 670 O O . LYS A 1 82 ? 22.587 -8.500 -4.991 1.00 47.97 82 LYS A O 1
ATOM 675 N N . LEU A 1 83 ? 23.436 -9.845 -6.583 1.00 58.47 83 LEU A N 1
ATOM 676 C CA . LEU A 1 83 ? 23.623 -11.027 -5.748 1.00 58.47 83 LEU A CA 1
ATOM 677 C C . LEU A 1 83 ? 25.065 -11.055 -5.223 1.00 58.47 83 LEU A C 1
ATOM 679 O O . LEU A 1 83 ? 25.977 -10.479 -5.818 1.00 58.47 83 LEU A O 1
ATOM 683 N N . THR A 1 84 ? 25.298 -11.763 -4.119 1.00 63.38 84 THR A N 1
ATOM 684 C CA . THR A 1 84 ? 26.637 -11.953 -3.529 1.00 63.38 84 THR A CA 1
ATOM 685 C C . THR A 1 84 ? 27.620 -12.624 -4.503 1.00 63.38 84 THR A C 1
ATOM 687 O O . THR A 1 84 ? 28.829 -12.492 -4.349 1.00 63.38 84 THR A O 1
ATOM 690 N N . SER A 1 85 ? 27.099 -13.318 -5.519 1.00 67.38 85 SER A N 1
ATOM 691 C CA . SER A 1 85 ? 27.840 -14.028 -6.564 1.00 67.38 85 SER A CA 1
ATOM 692 C C . SER A 1 85 ? 27.956 -13.276 -7.901 1.00 67.38 85 SER A C 1
ATOM 694 O O . SER A 1 85 ? 28.606 -13.788 -8.809 1.00 67.38 85 SER A O 1
ATOM 696 N N . GLY A 1 86 ? 27.361 -12.083 -8.051 1.00 61.94 86 GLY A N 1
ATOM 697 C CA . GLY A 1 86 ? 27.416 -11.299 -9.293 1.00 61.94 86 GLY A CA 1
ATOM 698 C C . GLY A 1 86 ? 26.191 -10.408 -9.531 1.00 61.94 86 GLY A C 1
ATOM 699 O O . GLY A 1 86 ? 25.188 -10.494 -8.824 1.00 61.94 86 GLY A O 1
ATOM 700 N N . THR A 1 87 ? 26.281 -9.532 -10.533 1.00 52.62 87 THR A N 1
ATOM 701 C CA . THR A 1 87 ? 25.171 -8.667 -10.969 1.00 52.62 87 THR A CA 1
ATOM 702 C C . THR A 1 87 ? 24.456 -9.323 -12.147 1.00 52.62 87 THR A C 1
ATOM 704 O O . THR A 1 87 ? 25.099 -9.611 -13.153 1.00 52.62 87 THR A O 1
ATOM 707 N N . THR A 1 88 ? 23.144 -9.528 -12.044 1.00 58.56 88 THR A N 1
ATOM 708 C CA . THR A 1 88 ? 22.297 -9.996 -13.155 1.00 58.56 88 THR A CA 1
ATOM 709 C C . THR A 1 88 ? 21.278 -8.915 -13.501 1.00 58.56 88 THR A C 1
ATOM 711 O O . THR A 1 88 ? 20.571 -8.426 -12.614 1.00 58.56 88 THR A O 1
ATOM 714 N N . GLU A 1 89 ? 21.237 -8.522 -14.772 1.00 52.91 89 GLU A N 1
ATOM 715 C CA . GLU A 1 89 ? 20.182 -7.672 -15.331 1.00 52.91 89 GLU A CA 1
ATOM 716 C C . GLU A 1 89 ? 18.973 -8.556 -15.642 1.00 52.91 89 GLU A C 1
ATOM 718 O O . GLU A 1 89 ? 19.115 -9.597 -16.283 1.00 52.91 89 GLU A O 1
ATOM 723 N N . TYR A 1 90 ? 17.816 -8.173 -15.108 1.00 55.97 90 TYR A N 1
ATOM 724 C CA . TYR A 1 90 ? 16.532 -8.779 -15.430 1.00 55.97 90 TYR A CA 1
ATOM 725 C C . TYR A 1 90 ? 15.734 -7.753 -16.230 1.00 55.97 90 TYR A C 1
ATOM 727 O O . TYR A 1 90 ? 15.553 -6.627 -15.762 1.00 55.97 90 TYR A O 1
ATOM 735 N N . ASP A 1 91 ? 15.292 -8.159 -17.415 1.00 48.88 91 ASP A N 1
ATOM 736 C CA . ASP A 1 91 ? 14.264 -7.465 -18.182 1.00 48.88 91 ASP A CA 1
ATOM 737 C C . ASP A 1 91 ? 12.941 -8.204 -17.917 1.00 48.88 91 ASP A C 1
ATOM 739 O O . ASP A 1 91 ? 12.886 -9.428 -18.082 1.00 48.88 91 ASP A O 1
ATOM 743 N N . ASP A 1 92 ? 11.932 -7.478 -17.424 1.00 47.47 92 ASP A N 1
ATOM 744 C CA . ASP A 1 92 ? 10.550 -7.964 -17.242 1.00 47.47 92 ASP A CA 1
ATOM 745 C C . ASP A 1 92 ? 9.810 -8.092 -18.588 1.00 47.47 92 ASP A C 1
ATOM 747 O O . ASP A 1 92 ? 10.014 -7.227 -19.475 1.00 47.47 92 ASP A O 1
#

Radius of gyration: 19.47 Å; Cα contacts (8 Å, |Δi|>4): 32; chains: 1; bounding box: 40×28×47 Å